Protein AF-A0A8X6R922-F1 (afdb_monomer_lite)

Sequence (123 aa):
MHTAQLYESSEEYCKTNGVACSQNCFAPPRYARPYTFRTTRELIDSFGCKVLDHAPYRPDLAPSDFHFFWYLKHSLGGNLSSDNEEVKAVENSWLSNLAADFFEEGFQNLFLRYDKCINKLGN

Radius of gyration: 17.85 Å; chains: 1; bounding box: 44×30×53 Å

Structure (mmCIF, N/CA/C/O backbone):
data_AF-A0A8X6R922-F1
#
_entry.id   AF-A0A8X6R922-F1
#
loop_
_atom_site.group_PDB
_atom_site.id
_atom_site.type_symbol
_atom_site.label_atom_id
_atom_site.label_alt_id
_atom_site.label_comp_id
_atom_site.label_asym_id
_atom_site.label_entity_id
_atom_site.label_seq_id
_atom_site.pdbx_PDB_ins_code
_atom_site.Cartn_x
_atom_site.Cartn_y
_atom_site.Cartn_z
_atom_site.occupancy
_atom_site.B_iso_or_equiv
_atom_site.auth_seq_id
_atom_site.auth_comp_id
_atom_site.auth_asym_id
_atom_site.auth_atom_id
_atom_site.pdbx_PDB_model_num
ATOM 1 N N . MET A 1 1 ? -7.154 -0.406 32.726 1.00 44.41 1 MET A N 1
ATOM 2 C CA . MET A 1 1 ? -5.805 -0.812 33.186 1.00 44.41 1 MET A CA 1
ATOM 3 C C . MET A 1 1 ? -5.100 -1.741 32.196 1.00 44.41 1 MET A C 1
ATOM 5 O O . MET A 1 1 ? -3.911 -1.564 32.012 1.00 44.41 1 MET A O 1
ATOM 9 N N . HIS A 1 2 ? -5.802 -2.635 31.488 1.00 41.88 2 HIS A N 1
ATOM 10 C CA . HIS A 1 2 ? -5.186 -3.563 30.519 1.00 41.88 2 HIS A CA 1
ATOM 11 C C . HIS A 1 2 ? -4.634 -2.916 29.229 1.00 41.88 2 HIS A C 1
ATOM 13 O O . HIS A 1 2 ? -3.730 -3.450 28.599 1.00 41.88 2 HIS A O 1
ATOM 19 N N . THR A 1 3 ? -5.176 -1.768 28.815 1.00 36.41 3 THR A N 1
ATOM 20 C CA . THR A 1 3 ? -4.823 -1.100 27.549 1.00 36.41 3 THR A CA 1
ATOM 21 C C . THR A 1 3 ? -3.500 -0.333 27.604 1.00 36.41 3 THR A C 1
ATOM 23 O O . THR A 1 3 ? -2.819 -0.240 26.591 1.00 36.41 3 THR A O 1
ATOM 26 N N . ALA A 1 4 ? -3.114 0.182 28.775 1.00 43.56 4 ALA A N 1
ATOM 27 C CA . ALA A 1 4 ? -1.860 0.918 28.954 1.00 43.56 4 ALA A CA 1
ATOM 28 C C . ALA A 1 4 ? -0.632 -0.007 28.876 1.00 43.56 4 ALA A C 1
ATOM 30 O O . ALA A 1 4 ? 0.366 0.342 28.260 1.00 43.56 4 ALA A O 1
ATOM 31 N N . GLN A 1 5 ? -0.747 -1.225 29.413 1.00 46.62 5 GLN A N 1
ATOM 32 C CA . GLN A 1 5 ? 0.333 -2.218 29.400 1.00 46.62 5 GLN A CA 1
ATOM 33 C C . GLN A 1 5 ? 0.614 -2.756 27.989 1.00 46.62 5 GLN A C 1
ATOM 35 O O . GLN A 1 5 ? 1.761 -2.999 27.627 1.00 46.62 5 GLN A O 1
ATOM 40 N N . LEU A 1 6 ? -0.432 -2.912 27.170 1.00 50.19 6 LEU A N 1
ATOM 41 C CA . LEU A 1 6 ? -0.283 -3.309 25.766 1.00 50.19 6 LEU A CA 1
ATOM 42 C C . LEU A 1 6 ? 0.380 -2.203 24.937 1.00 50.19 6 LEU A C 1
ATOM 44 O O . LEU A 1 6 ? 1.207 -2.491 24.079 1.00 50.19 6 LEU A O 1
ATOM 48 N N . TYR A 1 7 ? 0.059 -0.941 25.230 1.00 53.19 7 TYR A N 1
ATOM 49 C CA . TYR A 1 7 ? 0.670 0.210 24.574 1.00 53.19 7 TYR A CA 1
ATOM 50 C C . TYR A 1 7 ? 2.177 0.306 24.877 1.00 53.19 7 TYR A C 1
ATOM 52 O O . TYR A 1 7 ? 2.981 0.409 23.951 1.00 53.19 7 TYR A O 1
ATOM 60 N N . GLU A 1 8 ? 2.578 0.165 26.144 1.00 58.38 8 GLU A N 1
ATOM 61 C CA . GLU A 1 8 ? 3.995 0.149 26.546 1.00 58.38 8 GLU A CA 1
ATOM 62 C C . GLU A 1 8 ? 4.766 -1.024 25.921 1.00 58.38 8 GLU A C 1
ATOM 64 O O . GLU A 1 8 ? 5.859 -0.828 25.388 1.00 58.38 8 GLU A O 1
ATOM 69 N N . SER A 1 9 ? 4.164 -2.220 25.887 1.00 59.34 9 SER A N 1
ATOM 70 C CA . SER A 1 9 ? 4.760 -3.397 25.240 1.00 59.34 9 SER A CA 1
ATOM 71 C C . SER A 1 9 ? 4.923 -3.223 23.726 1.00 59.34 9 SER A C 1
ATOM 73 O O . SER A 1 9 ? 5.902 -3.717 23.165 1.00 59.34 9 SER A O 1
ATOM 75 N N . SER A 1 10 ? 3.993 -2.524 23.065 1.00 56.06 10 SER A N 1
ATOM 76 C CA . SER A 1 10 ? 4.071 -2.246 21.627 1.00 56.06 10 SER A CA 1
ATOM 77 C C . SER A 1 10 ? 5.199 -1.269 21.295 1.00 56.06 10 SER A C 1
ATOM 79 O O . SER A 1 10 ? 5.987 -1.521 20.385 1.00 56.06 10 SER A O 1
ATOM 81 N N . GLU A 1 11 ? 5.356 -0.199 22.083 1.00 60.50 11 GLU A N 1
ATOM 82 C CA . GLU A 1 11 ? 6.442 0.762 21.895 1.00 60.50 11 GLU A CA 1
ATOM 83 C C . GLU A 1 11 ? 7.815 0.123 22.112 1.00 60.50 11 GLU A C 1
ATOM 85 O O . GLU A 1 11 ? 8.757 0.422 21.377 1.00 60.50 11 GLU A O 1
ATOM 90 N N . GLU A 1 12 ? 7.948 -0.743 23.116 1.00 66.19 12 GLU A N 1
ATOM 91 C CA . GLU A 1 12 ? 9.193 -1.458 23.397 1.00 66.19 12 GLU A CA 1
ATOM 92 C C . GLU A 1 12 ? 9.537 -2.463 22.286 1.00 66.19 12 GLU A C 1
ATOM 94 O O . GLU A 1 12 ? 10.684 -2.519 21.831 1.00 66.19 12 GLU A O 1
ATOM 99 N N . TYR A 1 13 ? 8.543 -3.183 21.757 1.00 61.97 13 TYR A N 1
ATOM 100 C CA . TYR A 1 13 ? 8.715 -4.050 20.589 1.00 61.97 13 TYR A CA 1
ATOM 101 C C . TYR A 1 13 ? 9.156 -3.259 19.345 1.00 61.97 13 TYR A C 1
ATOM 103 O O . TYR A 1 13 ? 10.089 -3.653 18.639 1.00 61.97 13 TYR A O 1
ATOM 111 N N . CYS A 1 14 ? 8.524 -2.113 19.091 1.00 61.75 14 CYS A N 1
ATOM 112 C CA . CYS A 1 14 ? 8.869 -1.231 17.980 1.00 61.75 14 CYS A CA 1
ATOM 113 C C . CYS A 1 14 ? 10.302 -0.688 18.092 1.00 61.75 14 CYS A C 1
ATOM 115 O O . CYS A 1 14 ? 11.049 -0.699 17.112 1.00 61.75 14 CYS A O 1
ATOM 117 N N . LYS A 1 15 ? 10.715 -0.277 19.300 1.00 65.00 15 LYS A N 1
ATOM 118 C CA . LYS A 1 15 ? 12.076 0.203 19.594 1.00 65.00 15 LYS A CA 1
ATOM 119 C C . LYS A 1 15 ? 13.126 -0.898 19.414 1.00 65.00 15 LYS A C 1
ATOM 121 O O . LYS A 1 15 ? 14.189 -0.630 18.862 1.00 65.00 15 LYS A O 1
ATOM 126 N N . THR A 1 16 ? 12.833 -2.126 19.843 1.00 66.31 16 THR A N 1
ATOM 127 C CA . THR A 1 16 ? 13.770 -3.264 19.760 1.00 66.31 16 THR A CA 1
ATOM 128 C C . THR A 1 16 ? 13.924 -3.826 18.347 1.00 66.31 16 THR A C 1
ATOM 130 O O . THR A 1 16 ? 15.011 -4.276 17.996 1.00 66.31 16 THR A O 1
ATOM 133 N N . ASN A 1 17 ? 12.878 -3.758 17.518 1.00 63.06 17 ASN A N 1
ATOM 134 C CA . ASN A 1 17 ? 12.890 -4.294 16.151 1.00 63.06 17 ASN A CA 1
ATOM 135 C C . ASN A 1 17 ? 13.058 -3.218 15.063 1.00 63.06 17 ASN A C 1
ATOM 137 O O . ASN A 1 17 ? 12.989 -3.532 13.877 1.00 63.06 17 ASN A O 1
ATOM 141 N N . GLY A 1 18 ? 13.278 -1.954 15.445 1.00 55.25 18 GLY A N 1
ATOM 142 C CA . GLY A 1 18 ? 13.524 -0.852 14.507 1.00 55.25 18 GLY A CA 1
ATOM 143 C C . GLY A 1 18 ? 12.347 -0.549 13.574 1.00 55.25 18 GLY A C 1
ATOM 144 O O . GLY A 1 18 ? 12.552 -0.042 12.474 1.00 55.25 18 GLY A O 1
ATOM 145 N N . VAL A 1 19 ? 11.120 -0.871 13.990 1.00 58.75 19 VAL A N 1
ATOM 146 C CA . VAL A 1 19 ? 9.895 -0.650 13.209 1.00 58.75 19 VAL A CA 1
ATOM 147 C C . VAL A 1 19 ? 9.127 0.549 13.752 1.00 58.75 19 VAL A C 1
ATOM 149 O O . VAL A 1 19 ? 9.028 0.754 14.961 1.00 58.75 19 VAL A O 1
ATOM 152 N N . ALA A 1 20 ? 8.589 1.374 12.852 1.00 55.50 20 ALA A N 1
ATOM 153 C CA . ALA A 1 20 ? 7.820 2.552 13.231 1.00 55.50 20 ALA A CA 1
ATOM 154 C C . ALA A 1 20 ? 6.524 2.135 13.945 1.00 55.50 20 ALA A C 1
ATOM 156 O O . ALA A 1 20 ? 5.660 1.486 13.355 1.00 55.50 20 ALA A O 1
ATOM 157 N N . CYS A 1 21 ? 6.376 2.536 15.209 1.00 51.59 21 CYS A N 1
ATOM 158 C CA . CYS A 1 21 ? 5.135 2.341 15.952 1.00 51.59 21 CYS A CA 1
ATOM 159 C C . CYS A 1 21 ? 4.098 3.365 15.481 1.00 51.59 21 CYS A C 1
ATOM 161 O O . CYS A 1 21 ? 4.031 4.489 15.977 1.00 51.59 21 CYS A O 1
ATOM 163 N N . SER A 1 22 ? 3.304 2.994 14.477 1.00 56.62 22 SER A N 1
ATOM 164 C CA . SER A 1 22 ? 2.110 3.753 14.116 1.00 56.62 22 SER A CA 1
ATOM 165 C C . SER A 1 22 ? 1.003 3.430 15.111 1.00 56.62 22 SER A C 1
ATOM 167 O O . SER A 1 22 ? 0.507 2.307 15.158 1.00 56.62 22 SER A O 1
ATOM 169 N N . GLN A 1 23 ? 0.563 4.435 15.865 1.00 54.53 23 GLN A N 1
ATOM 170 C CA . GLN A 1 23 ? -0.535 4.310 16.831 1.00 54.53 23 GLN A CA 1
ATOM 171 C C . GLN A 1 23 ? -1.904 4.044 16.168 1.00 54.53 23 GLN A C 1
ATOM 173 O O . GLN A 1 23 ? -2.892 3.865 16.871 1.00 54.53 23 GLN A O 1
ATOM 178 N N . ASN A 1 24 ? -1.974 3.996 14.830 1.00 53.94 24 ASN A N 1
ATOM 179 C CA . ASN A 1 24 ? -3.195 3.788 14.048 1.00 53.94 24 ASN A CA 1
ATOM 180 C C . ASN A 1 24 ? -2.950 2.875 12.834 1.00 53.94 24 ASN A C 1
ATOM 182 O O . ASN A 1 24 ? -3.336 3.182 11.705 1.00 53.94 24 ASN A O 1
ATOM 186 N N . CYS A 1 25 ? -2.294 1.739 13.053 1.00 59.03 25 CYS A N 1
ATOM 187 C CA . CYS A 1 25 ? -2.210 0.695 12.040 1.00 59.03 25 CYS A CA 1
ATOM 188 C C . CYS A 1 25 ? -3.590 0.045 11.826 1.00 59.03 25 CYS A C 1
ATOM 190 O O . CYS A 1 25 ? -4.201 -0.461 12.770 1.00 59.03 25 CYS A O 1
ATOM 192 N N . PHE A 1 26 ? -4.074 0.034 10.582 1.00 61.16 26 PHE A N 1
ATOM 193 C CA . PHE A 1 26 ? -5.214 -0.784 10.176 1.00 61.16 26 PHE A CA 1
ATOM 194 C C . PHE A 1 26 ? -4.706 -2.011 9.430 1.00 61.16 26 PHE A C 1
ATOM 196 O O . PHE A 1 26 ? -4.117 -1.898 8.357 1.00 61.16 26 PHE A O 1
ATOM 203 N N . ALA A 1 27 ? -4.918 -3.187 10.013 1.00 60.25 27 ALA A N 1
ATOM 204 C CA . ALA A 1 27 ? -4.530 -4.436 9.379 1.00 60.25 27 ALA A CA 1
ATOM 205 C C . ALA A 1 27 ? -5.616 -4.890 8.389 1.00 60.25 27 ALA A C 1
ATOM 207 O O . ALA A 1 27 ? -6.814 -4.767 8.695 1.00 60.25 27 ALA A O 1
ATOM 208 N N . PRO A 1 28 ? -5.220 -5.444 7.225 1.00 59.25 28 PRO A N 1
ATOM 209 C CA . PRO A 1 28 ? -6.165 -6.012 6.289 1.00 59.25 28 PRO A CA 1
ATOM 210 C C . PRO A 1 28 ? -6.939 -7.180 6.932 1.00 59.25 28 PRO A C 1
ATOM 212 O O . PRO A 1 28 ? -6.484 -7.817 7.889 1.00 59.25 28 PRO A O 1
ATOM 215 N N . PRO A 1 29 ? -8.146 -7.447 6.434 1.00 58.59 29 PRO A N 1
ATOM 216 C CA . PRO A 1 29 ? -9.114 -8.285 7.123 1.00 58.59 29 PRO A CA 1
ATOM 217 C C . PRO A 1 29 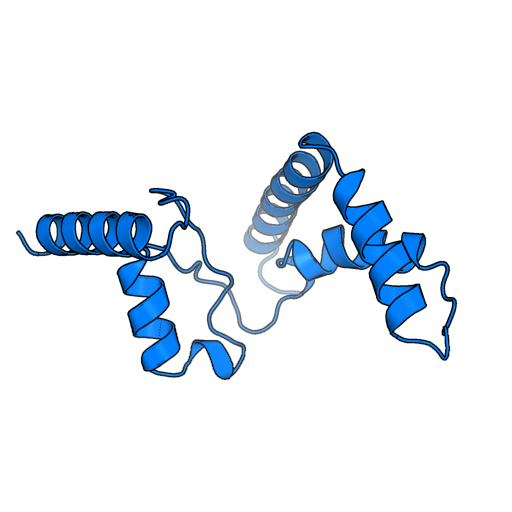? -8.774 -9.787 7.138 1.00 58.59 29 PRO A C 1
ATOM 219 O O . PRO A 1 29 ? -8.143 -10.346 6.241 1.00 58.59 29 PRO A O 1
ATOM 222 N N . ARG A 1 30 ? -9.258 -10.462 8.190 1.00 59.06 30 ARG A N 1
ATOM 223 C CA . ARG A 1 30 ? -8.860 -11.803 8.679 1.00 59.06 30 ARG A CA 1
ATOM 224 C C . ARG A 1 30 ? -9.335 -13.016 7.854 1.00 59.06 30 ARG A C 1
ATOM 226 O O . ARG A 1 30 ? -9.532 -14.091 8.416 1.00 59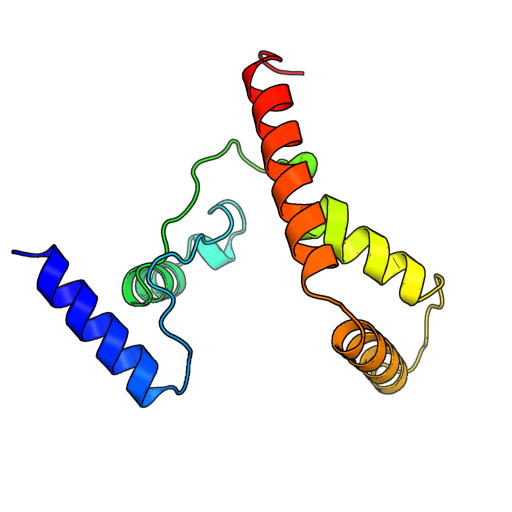.06 30 ARG A O 1
ATOM 233 N N . TYR A 1 31 ? -9.516 -12.889 6.542 1.00 59.91 31 TYR A N 1
ATOM 234 C CA . TYR A 1 31 ? -10.102 -13.973 5.729 1.00 59.91 31 TYR A CA 1
ATOM 235 C C . TYR A 1 31 ? -9.078 -14.866 5.030 1.00 59.91 31 TYR A C 1
ATOM 237 O O . TYR A 1 31 ? -9.398 -15.995 4.659 1.00 59.91 31 TYR A O 1
ATOM 245 N N . ALA A 1 32 ? -7.831 -14.414 4.901 1.00 61.88 32 ALA A N 1
ATOM 246 C CA . ALA A 1 32 ? -6.748 -15.271 4.443 1.00 61.88 32 ALA A CA 1
ATOM 247 C C . ALA A 1 32 ? -6.223 -16.129 5.607 1.00 61.88 32 ALA A C 1
ATOM 249 O O . ALA A 1 32 ? -5.968 -15.630 6.705 1.00 61.88 32 ALA A O 1
ATOM 250 N N . ARG A 1 33 ? -6.030 -17.434 5.359 1.00 63.59 33 ARG A N 1
ATOM 251 C CA . ARG A 1 33 ? -5.603 -18.425 6.369 1.00 63.59 33 ARG A CA 1
ATOM 252 C C . ARG A 1 33 ? -4.409 -17.989 7.240 1.00 63.59 33 ARG A C 1
ATOM 254 O O . ARG A 1 33 ? -4.493 -18.225 8.447 1.00 63.59 33 ARG A O 1
ATOM 261 N N . PRO A 1 34 ? -3.364 -17.312 6.720 1.00 63.28 34 PRO A N 1
ATOM 262 C CA . PRO A 1 34 ? -2.254 -16.840 7.550 1.00 63.28 34 PRO A CA 1
ATOM 263 C C . PRO A 1 34 ? -2.700 -15.913 8.693 1.00 63.28 34 PRO A C 1
ATOM 265 O O . PRO A 1 34 ? -2.219 -16.046 9.810 1.00 63.28 34 PRO A O 1
ATOM 268 N N . TYR A 1 35 ? -3.706 -15.059 8.474 1.00 62.66 35 TYR A N 1
ATOM 269 C CA . TYR A 1 35 ? -4.216 -14.102 9.471 1.00 62.66 35 TYR A CA 1
ATOM 270 C C . TYR A 1 35 ? -5.116 -14.731 10.546 1.00 62.66 35 TYR A C 1
ATOM 272 O O . TYR A 1 35 ? -5.485 -14.084 11.531 1.00 62.66 35 TYR A O 1
ATOM 280 N N . THR A 1 36 ? -5.497 -15.997 10.372 1.00 66.75 36 THR A N 1
ATOM 281 C CA . THR A 1 36 ? -6.271 -16.746 11.375 1.00 66.75 36 THR A CA 1
ATOM 282 C C . THR A 1 36 ? -5.384 -17.487 12.371 1.00 66.75 36 THR A C 1
ATOM 284 O O . THR A 1 36 ? -5.877 -17.928 13.411 1.00 66.75 36 THR A O 1
ATOM 287 N N . PHE A 1 37 ? -4.084 -17.593 12.081 1.00 79.62 37 PHE A N 1
ATOM 288 C CA . PHE A 1 37 ? -3.128 -18.282 12.930 1.00 79.62 37 PHE A CA 1
ATOM 289 C C . PHE A 1 37 ? -2.825 -17.474 14.199 1.00 79.62 37 PHE A C 1
ATOM 291 O O . PHE A 1 37 ? -2.794 -16.243 14.184 1.00 79.62 37 PHE A O 1
ATOM 298 N N . ARG A 1 38 ? -2.626 -18.176 15.321 1.00 79.06 38 ARG A N 1
ATOM 299 C CA . ARG A 1 38 ? -2.485 -17.551 16.648 1.00 79.06 38 ARG A CA 1
ATOM 300 C C . ARG A 1 38 ? -1.305 -16.591 16.719 1.00 79.06 38 ARG A C 1
ATOM 302 O O . ARG A 1 38 ? -1.500 -15.465 17.154 1.00 79.06 38 ARG A O 1
ATOM 309 N N . THR A 1 39 ? -0.139 -16.990 16.214 1.00 82.38 39 THR A N 1
ATOM 310 C CA . THR A 1 39 ? 1.057 -16.137 16.291 1.00 82.38 39 THR A CA 1
ATOM 311 C C . THR A 1 39 ? 0.899 -14.862 15.468 1.00 82.38 39 THR A C 1
ATOM 313 O O . THR A 1 39 ? 1.336 -13.798 15.886 1.00 82.38 39 THR A O 1
ATOM 316 N N . THR A 1 40 ? 0.207 -14.927 14.327 1.00 79.38 40 THR A N 1
ATOM 317 C CA . THR A 1 40 ? -0.100 -13.741 13.520 1.00 79.38 40 THR A CA 1
ATOM 318 C C . THR A 1 40 ? -1.063 -12.804 14.245 1.00 79.38 40 THR A C 1
ATOM 320 O O . THR A 1 40 ? -0.897 -11.593 14.164 1.00 79.38 40 THR A O 1
ATOM 323 N N . ARG A 1 41 ? -2.041 -13.336 14.992 1.00 77.12 41 ARG A N 1
ATOM 324 C CA . ARG A 1 41 ? -2.941 -12.514 15.821 1.00 77.12 41 ARG A CA 1
ATOM 325 C C . ARG A 1 41 ? -2.206 -11.847 16.973 1.00 77.12 41 ARG A C 1
ATOM 327 O O . ARG A 1 41 ? -2.348 -10.647 17.142 1.00 77.12 41 ARG A O 1
ATOM 334 N N . GLU A 1 42 ? -1.394 -12.607 17.701 1.00 83.75 42 GLU A N 1
ATOM 335 C CA . GLU A 1 42 ? -0.572 -12.088 18.799 1.00 83.75 42 GLU A CA 1
ATOM 336 C C . GLU A 1 42 ? 0.353 -10.969 18.313 1.00 83.75 42 GLU A C 1
ATOM 338 O O . GLU A 1 42 ? 0.482 -9.944 18.973 1.00 83.75 42 GLU A O 1
ATOM 343 N N . LEU A 1 43 ? 0.926 -11.123 17.116 1.00 82.44 43 LEU A N 1
ATOM 344 C CA . LEU A 1 43 ? 1.762 -10.102 16.503 1.00 82.44 43 LEU A CA 1
ATOM 345 C C . LEU A 1 43 ? 0.958 -8.843 16.131 1.00 82.44 43 LEU A C 1
ATOM 347 O O . LEU A 1 43 ? 1.365 -7.738 16.475 1.00 82.44 43 LEU A O 1
ATOM 351 N N . ILE A 1 44 ? -0.202 -8.989 15.483 1.00 79.19 44 ILE A N 1
ATOM 352 C CA . ILE A 1 44 ? -1.091 -7.860 15.138 1.00 79.19 44 ILE A CA 1
ATOM 353 C C . ILE A 1 44 ? -1.527 -7.102 16.397 1.00 79.19 44 ILE A C 1
ATOM 355 O O . ILE A 1 44 ? -1.490 -5.870 16.414 1.00 79.19 44 ILE A O 1
ATOM 359 N N . ASP A 1 45 ? -1.888 -7.834 17.451 1.00 79.31 45 ASP A N 1
ATOM 360 C CA . ASP A 1 45 ? -2.283 -7.264 18.737 1.00 79.31 45 ASP A CA 1
ATOM 361 C C . ASP A 1 45 ? -1.093 -6.565 19.420 1.00 79.31 45 ASP A C 1
ATOM 363 O O . ASP A 1 45 ? -1.261 -5.470 19.956 1.00 79.31 45 ASP A O 1
ATOM 367 N N . SER A 1 46 ? 0.120 -7.131 19.336 1.00 79.06 46 SER A N 1
ATOM 368 C CA . SER A 1 46 ? 1.340 -6.506 19.875 1.00 79.06 46 SER A CA 1
ATOM 369 C C . SER A 1 46 ? 1.724 -5.209 19.168 1.00 79.06 46 SER A C 1
ATOM 371 O O . SER A 1 46 ? 2.300 -4.329 19.793 1.00 79.06 46 SER A O 1
ATOM 373 N N . PHE A 1 47 ? 1.364 -5.053 17.891 1.00 76.25 47 PHE A N 1
ATOM 374 C CA . PHE A 1 47 ? 1.551 -3.805 17.150 1.00 76.25 47 PHE A CA 1
ATOM 375 C C . PHE A 1 47 ? 0.444 -2.776 17.420 1.00 76.25 47 PHE A C 1
ATOM 377 O O . PHE A 1 47 ? 0.493 -1.670 16.887 1.00 76.25 47 PHE A O 1
ATOM 384 N N . GLY A 1 48 ? -0.586 -3.133 18.196 1.00 77.31 48 GLY A N 1
ATOM 385 C CA . GLY A 1 48 ? -1.755 -2.281 18.416 1.00 77.31 48 GLY A CA 1
ATOM 386 C C . GLY A 1 48 ? -2.591 -2.050 17.150 1.00 77.31 48 GLY A C 1
ATOM 387 O O . GLY A 1 48 ? -3.390 -1.112 17.103 1.00 77.31 48 GLY A O 1
ATOM 388 N N . CYS A 1 49 ? -2.422 -2.881 16.115 1.00 76.50 49 CYS A N 1
ATOM 389 C CA . CYS A 1 49 ? -3.131 -2.732 14.850 1.00 76.50 49 CYS A CA 1
ATOM 390 C C . CYS A 1 49 ? -4.617 -3.092 15.017 1.00 76.50 49 CYS A C 1
ATOM 392 O O . CYS A 1 49 ? -4.971 -4.195 15.437 1.00 76.50 49 CYS A O 1
ATOM 394 N N . LYS A 1 50 ? -5.518 -2.194 14.606 1.00 76.75 50 LYS A N 1
ATOM 395 C CA . LYS A 1 50 ? -6.954 -2.490 14.545 1.00 76.75 50 LYS A CA 1
ATOM 396 C C . LYS A 1 50 ? -7.256 -3.262 13.269 1.00 76.75 50 LYS A C 1
ATOM 398 O O . LYS A 1 50 ? -6.972 -2.804 12.166 1.00 76.75 50 LYS A O 1
ATOM 403 N N . VAL A 1 51 ? -7.867 -4.431 13.407 1.00 71.75 51 VAL A N 1
ATOM 404 C CA . VAL A 1 51 ? -8.351 -5.189 12.250 1.00 71.75 51 VAL A CA 1
ATOM 405 C C . VAL A 1 51 ? -9.714 -4.652 11.828 1.00 71.75 51 VAL A C 1
ATOM 407 O O . VAL A 1 51 ? -10.629 -4.589 12.650 1.00 71.75 51 VAL A O 1
ATOM 410 N N . LEU A 1 52 ? -9.853 -4.309 10.548 1.00 70.25 52 LEU A N 1
ATOM 411 C CA . LEU A 1 52 ? -11.136 -3.922 9.963 1.00 70.25 52 LEU A CA 1
ATOM 412 C C . LEU A 1 52 ? -12.051 -5.143 9.809 1.00 70.25 52 LEU A C 1
ATOM 414 O O . LEU A 1 52 ? -11.623 -6.196 9.330 1.00 70.25 52 LEU A O 1
ATOM 418 N N . ASP A 1 53 ? -13.311 -4.995 10.215 1.00 65.69 53 ASP A N 1
ATOM 419 C CA . ASP A 1 53 ? -14.343 -6.013 10.027 1.00 65.69 53 ASP A CA 1
ATOM 420 C C . ASP A 1 53 ? -15.077 -5.752 8.704 1.00 65.69 53 ASP A C 1
ATOM 422 O O . ASP A 1 53 ? -15.601 -4.663 8.476 1.00 65.69 53 ASP A O 1
ATOM 426 N N . HIS A 1 54 ? -15.069 -6.721 7.793 1.00 61.31 54 HIS A N 1
ATOM 427 C CA . HIS A 1 54 ? -15.733 -6.617 6.487 1.00 61.31 54 HIS A CA 1
ATOM 428 C C . HIS A 1 54 ? -16.185 -8.011 6.031 1.00 61.31 54 HIS A C 1
ATOM 430 O O . HIS A 1 54 ? -15.652 -8.994 6.535 1.00 61.31 54 HIS A O 1
ATOM 436 N N . ALA A 1 55 ? -17.106 -8.131 5.073 1.00 61.44 55 ALA A N 1
ATOM 437 C CA . ALA A 1 55 ? -17.553 -9.430 4.555 1.00 61.44 55 ALA A CA 1
ATOM 438 C C . ALA A 1 55 ? -16.395 -10.272 3.956 1.00 61.44 55 ALA A C 1
ATOM 440 O O . ALA A 1 55 ? -15.429 -9.702 3.445 1.00 61.44 55 ALA A O 1
ATOM 441 N N . PRO A 1 56 ? -16.467 -11.618 3.992 1.00 62.91 56 PRO A N 1
ATOM 442 C CA . PRO A 1 56 ? -15.429 -12.476 3.426 1.00 62.91 56 PRO A CA 1
ATOM 443 C C . PRO A 1 56 ? -15.171 -12.197 1.936 1.00 62.91 56 PRO A C 1
ATOM 445 O O . PRO A 1 56 ? -16.087 -12.246 1.123 1.00 62.91 56 PRO A O 1
ATOM 448 N N . TYR A 1 57 ? -13.894 -11.965 1.611 1.00 64.00 57 TYR A N 1
ATOM 449 C CA . TYR A 1 57 ? -13.304 -11.891 0.265 1.00 64.00 57 TYR A CA 1
ATOM 450 C C . TYR A 1 57 ? -13.991 -10.924 -0.719 1.00 64.00 57 TYR A C 1
ATOM 452 O O . TYR A 1 57 ? -14.610 -11.324 -1.704 1.00 64.00 57 TYR A O 1
ATOM 460 N N . ARG A 1 58 ? -13.819 -9.624 -0.460 1.00 69.75 58 ARG A N 1
ATOM 461 C CA . ARG A 1 58 ? -14.243 -8.514 -1.323 1.00 69.75 58 ARG A CA 1
ATOM 462 C C . ARG A 1 58 ? -13.014 -7.791 -1.897 1.00 69.75 58 ARG A C 1
ATOM 464 O O . ARG A 1 58 ? -12.529 -6.844 -1.277 1.00 69.75 58 ARG A O 1
ATOM 471 N N . PRO A 1 59 ? -12.466 -8.239 -3.046 1.00 71.62 59 PRO A N 1
ATOM 472 C CA . PRO A 1 59 ? -11.265 -7.634 -3.642 1.00 71.62 59 PRO A CA 1
ATOM 473 C C . PRO A 1 59 ? -11.487 -6.167 -4.047 1.00 71.62 59 PRO A C 1
ATOM 475 O O . PRO A 1 59 ? -10.557 -5.374 -4.131 1.00 71.62 59 PRO A O 1
ATOM 478 N N . ASP A 1 60 ? -12.742 -5.765 -4.239 1.00 78.69 60 ASP A N 1
ATOM 479 C CA . ASP A 1 60 ? -13.150 -4.382 -4.459 1.00 78.69 60 ASP A CA 1
ATOM 480 C C . ASP A 1 60 ? -12.926 -3.466 -3.247 1.00 78.69 60 ASP A C 1
ATOM 482 O O . ASP A 1 60 ? -12.952 -2.250 -3.429 1.00 78.69 60 ASP A O 1
ATOM 486 N N . LEU A 1 61 ? -12.691 -4.022 -2.052 1.00 80.00 61 LEU A N 1
ATOM 487 C CA . LEU A 1 61 ? -12.416 -3.295 -0.809 1.00 80.00 61 LEU A CA 1
ATOM 488 C C . LEU A 1 61 ? -10.957 -3.382 -0.340 1.00 80.00 61 LEU A C 1
ATOM 490 O O . LEU A 1 61 ? -10.624 -2.822 0.702 1.00 80.00 61 LEU A O 1
ATOM 494 N N . ALA A 1 62 ? -10.081 -4.057 -1.079 1.00 82.88 62 ALA A N 1
ATOM 495 C CA . ALA A 1 62 ? -8.662 -4.128 -0.760 1.00 82.88 62 ALA A CA 1
ATOM 496 C C . ALA A 1 62 ? -7.883 -3.121 -1.627 1.00 82.88 62 ALA A C 1
ATOM 498 O O . ALA A 1 62 ? -7.786 -3.325 -2.838 1.00 82.88 62 ALA A O 1
ATOM 499 N N . PRO A 1 63 ? -7.292 -2.050 -1.052 1.00 83.44 63 PRO A N 1
ATOM 500 C CA . PRO A 1 63 ? -6.480 -1.096 -1.817 1.00 83.44 63 PRO A CA 1
ATOM 501 C C . PRO A 1 63 ? -5.305 -1.753 -2.543 1.00 83.44 63 PRO A C 1
ATOM 503 O O . PRO A 1 63 ? -4.906 -1.290 -3.610 1.00 83.44 63 PRO A O 1
ATOM 506 N N . SER A 1 64 ? -4.780 -2.856 -1.998 1.00 85.12 64 SER A N 1
ATOM 507 C CA . SER A 1 64 ? -3.792 -3.682 -2.690 1.00 85.12 64 SER A CA 1
ATOM 508 C C . SER A 1 64 ? -4.317 -4.160 -4.041 1.00 85.12 64 SER A C 1
ATOM 510 O O . SER A 1 64 ? -3.627 -4.034 -5.044 1.00 85.12 64 SER A O 1
ATOM 512 N N . ASP A 1 65 ? -5.553 -4.649 -4.080 1.00 85.38 65 ASP A N 1
ATOM 513 C CA . ASP A 1 65 ? -6.114 -5.367 -5.221 1.00 85.38 65 ASP A 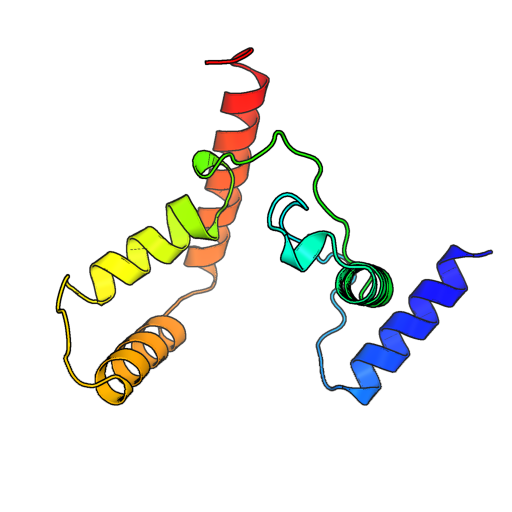CA 1
ATOM 514 C C . ASP A 1 65 ? -6.650 -4.415 -6.292 1.00 85.38 65 ASP A C 1
ATOM 516 O O . ASP A 1 65 ? -6.393 -4.621 -7.478 1.00 85.38 65 ASP A O 1
ATOM 520 N N . PHE A 1 66 ? -7.376 -3.359 -5.902 1.00 85.38 66 PHE A N 1
ATOM 521 C CA . PHE A 1 66 ? -7.988 -2.445 -6.875 1.00 85.38 66 PHE A CA 1
ATOM 522 C C . PHE A 1 66 ? -7.100 -1.266 -7.284 1.00 85.38 66 PHE A C 1
ATOM 524 O O . PHE A 1 66 ? -7.367 -0.667 -8.325 1.00 85.38 66 PHE A O 1
ATOM 531 N N . HIS A 1 67 ? -6.106 -0.896 -6.471 1.00 90.88 67 HIS A N 1
ATOM 532 C CA . HIS A 1 67 ? -5.244 0.261 -6.725 1.00 90.88 67 HIS A CA 1
ATOM 533 C C . HIS A 1 67 ? -3.816 -0.197 -6.992 1.00 90.88 67 HIS A C 1
ATOM 535 O O . HIS A 1 67 ? -3.369 -0.203 -8.135 1.00 90.88 67 HIS A O 1
ATOM 541 N N . PHE A 1 68 ? -3.115 -0.676 -5.967 1.00 91.38 68 PHE A N 1
ATOM 542 C CA . PHE A 1 68 ? -1.679 -0.950 -6.047 1.00 91.38 68 PHE A CA 1
ATOM 543 C C . PHE A 1 68 ? -1.311 -1.990 -7.119 1.00 91.38 68 PHE A C 1
ATOM 545 O O . PHE A 1 68 ? -0.526 -1.694 -8.019 1.00 91.38 68 PHE A O 1
ATOM 552 N N . PHE A 1 69 ? -1.908 -3.186 -7.078 1.00 87.94 69 PHE A N 1
ATOM 553 C CA . PHE A 1 69 ? -1.609 -4.262 -8.027 1.00 87.94 69 PHE A CA 1
ATOM 554 C C . PHE A 1 69 ? -2.068 -3.943 -9.448 1.00 87.94 69 PHE A C 1
ATOM 556 O O . PHE A 1 69 ? -1.479 -4.444 -10.406 1.00 87.94 69 PHE A O 1
ATOM 563 N N . TRP A 1 70 ? -3.082 -3.088 -9.603 1.00 87.75 70 TRP A N 1
ATOM 564 C CA . TRP A 1 70 ? -3.500 -2.616 -10.917 1.00 87.75 70 TRP A CA 1
ATOM 565 C C . TRP A 1 70 ? -2.387 -1.796 -11.579 1.00 87.75 70 TRP A C 1
ATOM 567 O O . TRP A 1 70 ? -1.988 -2.108 -12.700 1.00 87.75 70 TRP A O 1
ATOM 577 N N . TYR A 1 71 ? -1.823 -0.814 -10.868 1.00 90.38 71 TYR A N 1
ATOM 578 C CA . TYR A 1 71 ? -0.714 -0.003 -11.380 1.00 90.38 71 TYR A CA 1
ATOM 579 C C . TYR A 1 71 ? 0.591 -0.797 -11.510 1.00 90.38 71 TYR A C 1
ATOM 581 O O . TYR A 1 71 ? 1.284 -0.642 -12.514 1.00 90.38 71 TYR A O 1
ATOM 589 N N . LEU A 1 72 ? 0.899 -1.688 -10.561 1.00 89.44 72 LEU A N 1
ATOM 590 C CA . LEU A 1 72 ? 2.082 -2.554 -10.637 1.00 89.44 72 LEU A CA 1
ATOM 591 C C . LEU A 1 72 ? 2.036 -3.466 -11.871 1.00 89.44 72 LEU A C 1
ATOM 593 O O . LEU A 1 72 ? 3.026 -3.646 -12.572 1.00 89.44 72 LEU A O 1
ATOM 597 N N . LYS A 1 73 ? 0.866 -4.027 -12.191 1.00 86.62 73 LYS A N 1
ATOM 598 C CA . LYS A 1 73 ? 0.710 -4.847 -13.397 1.00 86.62 73 LYS A CA 1
ATOM 599 C C . LYS A 1 73 ? 0.984 -4.044 -14.671 1.00 86.62 73 LYS A C 1
ATOM 601 O O . LYS A 1 73 ? 1.571 -4.579 -15.611 1.00 86.62 73 LYS A O 1
ATOM 606 N N . HIS A 1 74 ? 0.562 -2.780 -14.705 1.00 85.81 74 HIS A N 1
ATOM 607 C CA . HIS A 1 74 ? 0.844 -1.881 -15.826 1.00 85.81 74 HIS A CA 1
ATOM 608 C C . HIS A 1 74 ? 2.319 -1.496 -15.906 1.00 85.81 74 HIS A C 1
ATOM 610 O O . HIS A 1 74 ? 2.855 -1.454 -17.010 1.00 85.81 74 HIS A O 1
ATOM 616 N N . SER A 1 75 ? 2.996 -1.272 -14.775 1.00 85.06 75 SER A N 1
ATOM 617 C CA . SER A 1 75 ? 4.429 -0.943 -14.770 1.00 85.06 75 SER A CA 1
ATOM 618 C C . SER A 1 75 ? 5.302 -2.114 -15.225 1.00 85.06 75 SER A C 1
ATOM 620 O O . SER A 1 75 ? 6.291 -1.905 -15.922 1.00 85.06 75 SER A O 1
ATOM 622 N N . LEU A 1 76 ? 4.886 -3.347 -14.930 1.00 84.81 76 LEU A N 1
ATOM 623 C CA . LEU A 1 76 ? 5.513 -4.570 -15.443 1.00 84.81 76 LEU A CA 1
ATOM 624 C C . LEU A 1 76 ? 5.241 -4.803 -16.944 1.00 84.81 76 LEU A C 1
ATOM 626 O O . LEU A 1 76 ? 5.841 -5.688 -17.555 1.00 84.81 76 LEU A O 1
ATOM 630 N N . GLY A 1 77 ? 4.331 -4.038 -17.560 1.00 78.44 77 GLY A N 1
ATOM 631 C CA . GLY A 1 77 ? 4.080 -4.055 -19.006 1.00 78.44 77 GLY A CA 1
ATOM 632 C C . GLY A 1 77 ? 3.568 -5.388 -19.564 1.00 78.44 77 GLY A C 1
ATOM 633 O O . GLY A 1 77 ? 3.611 -5.598 -20.772 1.00 78.44 77 GLY A O 1
ATOM 634 N N . GLY A 1 78 ? 3.117 -6.311 -18.708 1.00 68.94 78 GLY A N 1
ATOM 635 C CA . GLY A 1 78 ? 2.755 -7.674 -19.112 1.00 68.94 78 GLY A CA 1
ATOM 636 C C . GLY A 1 78 ? 3.940 -8.541 -19.557 1.00 68.94 78 GLY A C 1
ATOM 637 O O . GLY A 1 78 ? 3.717 -9.622 -20.104 1.00 68.94 78 GLY A O 1
ATOM 638 N N . ASN A 1 79 ? 5.179 -8.098 -19.324 1.00 66.12 79 ASN A N 1
ATOM 639 C CA . ASN A 1 79 ? 6.364 -8.880 -19.645 1.00 66.12 79 ASN A CA 1
ATOM 640 C C . ASN A 1 79 ? 6.527 -10.010 -18.626 1.00 66.12 79 ASN A C 1
ATOM 642 O O . ASN A 1 79 ? 6.685 -9.787 -17.429 1.00 66.12 79 ASN A O 1
ATOM 646 N N . LEU A 1 80 ? 6.479 -11.244 -19.124 1.00 65.44 80 LEU A N 1
ATOM 647 C CA . LEU A 1 80 ? 6.857 -12.436 -18.375 1.00 65.44 80 LEU A CA 1
ATOM 648 C C . LEU A 1 80 ? 8.375 -12.578 -18.478 1.00 65.44 80 LEU A C 1
ATOM 650 O O . LEU A 1 80 ? 8.881 -13.326 -19.316 1.00 65.44 80 LEU A O 1
ATOM 654 N N . SER A 1 81 ? 9.105 -11.808 -17.676 1.00 65.31 81 SER A N 1
ATOM 655 C CA . SER A 1 81 ? 10.553 -11.962 -17.566 1.00 65.31 81 SER A CA 1
ATOM 656 C C . SER A 1 81 ? 10.855 -13.355 -17.011 1.00 65.31 81 SER A C 1
ATOM 658 O O . SER A 1 81 ? 10.277 -13.775 -16.009 1.00 65.31 81 SER A O 1
ATOM 660 N N . SER A 1 82 ? 11.758 -14.093 -17.660 1.00 75.44 82 SER A N 1
ATOM 661 C CA . SER A 1 82 ? 12.222 -15.389 -17.143 1.00 75.44 82 SER A CA 1
ATOM 662 C C . SER A 1 82 ? 13.204 -15.228 -15.975 1.00 75.44 82 SER A C 1
ATOM 664 O O . SER A 1 82 ? 13.498 -16.214 -15.299 1.00 75.44 82 SER A O 1
ATOM 666 N N . ASP A 1 83 ? 13.727 -14.017 -15.764 1.00 85.50 83 ASP A N 1
ATOM 667 C CA . ASP A 1 83 ? 14.663 -13.687 -14.695 1.00 85.50 83 ASP A CA 1
ATOM 668 C C . ASP A 1 83 ? 13.957 -12.932 -13.562 1.00 85.50 83 ASP A C 1
ATOM 670 O O . ASP A 1 83 ? 13.399 -11.849 -13.740 1.00 85.50 83 ASP A O 1
ATOM 674 N N . ASN A 1 84 ? 14.004 -13.518 -12.370 1.00 86.19 84 ASN A N 1
ATOM 675 C CA . ASN A 1 84 ? 13.403 -12.960 -11.168 1.00 86.19 84 ASN A CA 1
ATOM 676 C C . ASN A 1 84 ? 14.141 -11.705 -10.672 1.00 86.19 84 ASN A C 1
ATOM 678 O O . ASN A 1 84 ? 13.525 -10.845 -10.045 1.00 86.19 84 ASN A O 1
ATOM 682 N N . GLU A 1 85 ? 15.445 -11.581 -10.935 1.00 88.94 85 GLU A N 1
ATOM 683 C CA . GLU A 1 85 ? 16.209 -10.404 -10.508 1.00 88.94 85 GLU A CA 1
ATOM 684 C C . GLU A 1 85 ? 15.868 -9.172 -11.354 1.00 88.94 85 GLU A C 1
ATOM 686 O O . GLU A 1 85 ? 15.764 -8.065 -10.824 1.00 88.94 85 GLU A O 1
ATOM 691 N N . GLU A 1 86 ? 15.577 -9.367 -12.641 1.00 85.81 86 GLU A N 1
ATOM 692 C CA . GLU A 1 86 ? 15.063 -8.313 -13.518 1.00 85.81 86 GLU A CA 1
ATOM 693 C C . GLU A 1 86 ? 13.694 -7.805 -13.036 1.00 85.81 86 GLU A C 1
ATOM 695 O O . GLU A 1 86 ? 13.491 -6.596 -12.909 1.00 85.81 86 GLU A O 1
ATOM 700 N N . VAL A 1 87 ? 12.776 -8.716 -12.685 1.00 85.94 87 VAL A N 1
ATOM 701 C CA . VAL A 1 87 ? 11.450 -8.353 -12.147 1.00 85.94 87 VAL A CA 1
ATOM 702 C C . VAL A 1 87 ? 11.585 -7.536 -10.865 1.00 85.94 87 VAL A C 1
ATOM 704 O O . VAL A 1 87 ? 10.972 -6.474 -10.748 1.00 85.94 87 VAL A O 1
ATOM 707 N N . LYS A 1 88 ? 12.431 -7.978 -9.927 1.00 88.56 88 LYS A N 1
ATOM 708 C CA . LYS A 1 88 ? 12.690 -7.240 -8.683 1.00 88.56 88 LYS A CA 1
ATOM 709 C C . LYS A 1 88 ? 13.273 -5.857 -8.944 1.00 88.56 88 LYS A C 1
ATOM 711 O O . LYS A 1 88 ? 12.925 -4.914 -8.240 1.00 88.56 88 LYS A O 1
ATOM 716 N N . ALA A 1 89 ? 14.178 -5.715 -9.910 1.00 89.25 89 ALA A N 1
ATOM 717 C CA . ALA A 1 89 ? 14.768 -4.420 -10.236 1.00 89.25 89 ALA A CA 1
ATOM 718 C C . ALA A 1 89 ? 13.710 -3.436 -10.761 1.00 89.25 89 ALA A C 1
ATOM 720 O O . ALA A 1 89 ? 13.669 -2.287 -10.314 1.00 89.25 89 ALA A O 1
ATOM 721 N N . VAL A 1 90 ? 12.822 -3.895 -11.650 1.00 87.38 90 VAL A N 1
ATOM 722 C CA . VAL A 1 90 ? 11.704 -3.090 -12.169 1.00 87.38 90 VAL A CA 1
ATOM 723 C C . VAL A 1 90 ? 10.723 -2.730 -11.055 1.00 87.38 90 VAL A C 1
ATOM 725 O O . VAL A 1 90 ? 10.357 -1.563 -10.924 1.00 87.38 90 VAL A O 1
ATOM 728 N N . GLU A 1 91 ? 10.338 -3.696 -10.218 1.00 89.06 91 GLU A N 1
ATOM 729 C CA . GLU A 1 91 ? 9.438 -3.469 -9.083 1.00 89.06 91 GLU A CA 1
ATOM 730 C C . GLU A 1 91 ? 10.027 -2.455 -8.097 1.00 89.06 91 GLU A C 1
ATOM 732 O O . GLU A 1 91 ? 9.370 -1.472 -7.765 1.00 89.06 91 GLU A O 1
ATOM 737 N N . ASN A 1 92 ? 11.286 -2.631 -7.687 1.00 91.00 92 ASN A N 1
ATOM 738 C CA . ASN A 1 92 ? 11.960 -1.709 -6.772 1.00 91.00 92 ASN A CA 1
ATOM 739 C C . ASN A 1 92 ? 12.087 -0.303 -7.365 1.00 91.00 92 ASN A C 1
ATOM 741 O O . ASN A 1 92 ? 11.869 0.685 -6.664 1.00 91.00 92 ASN A O 1
ATOM 745 N N . SER A 1 93 ? 12.411 -0.199 -8.658 1.00 91.00 93 SER A N 1
ATOM 746 C CA . SER A 1 93 ? 12.461 1.089 -9.348 1.00 91.00 93 SER A CA 1
ATOM 747 C C . SER A 1 93 ? 11.086 1.758 -9.363 1.00 91.00 93 SER A C 1
ATOM 749 O O . SER A 1 93 ? 10.968 2.928 -9.003 1.00 91.00 93 SER A O 1
ATOM 751 N N . TRP A 1 94 ? 10.027 1.023 -9.700 1.00 91.25 94 TRP A N 1
ATOM 752 C CA . TRP A 1 94 ? 8.665 1.547 -9.684 1.00 91.25 94 TRP A CA 1
ATOM 753 C C . TRP A 1 94 ? 8.234 1.986 -8.278 1.00 91.25 94 TRP A C 1
ATOM 755 O O . TRP A 1 94 ? 7.776 3.115 -8.115 1.00 91.25 94 TRP A O 1
ATOM 765 N N . LEU A 1 95 ? 8.468 1.153 -7.258 1.00 91.19 95 LEU A N 1
ATOM 766 C CA . LEU A 1 95 ? 8.175 1.462 -5.856 1.00 91.19 95 LEU A CA 1
ATOM 767 C C . LEU A 1 95 ? 8.896 2.723 -5.376 1.00 91.19 95 LEU A C 1
ATOM 769 O O . LEU A 1 95 ? 8.293 3.548 -4.694 1.00 91.19 95 LEU A O 1
ATOM 773 N N . SER A 1 96 ? 10.163 2.901 -5.759 1.00 92.25 96 SER A N 1
ATOM 774 C CA . SER A 1 96 ? 10.954 4.078 -5.379 1.00 92.25 96 SER A CA 1
ATOM 775 C C . SER A 1 96 ? 10.440 5.388 -5.987 1.00 92.25 96 SER A C 1
ATOM 777 O O . SER A 1 96 ? 10.734 6.460 -5.465 1.00 92.25 96 SER A O 1
ATOM 779 N N . ASN A 1 97 ? 9.655 5.302 -7.065 1.00 91.50 97 ASN A N 1
ATOM 780 C CA . ASN A 1 97 ? 9.068 6.447 -7.757 1.00 91.50 97 ASN A CA 1
ATOM 781 C C . ASN A 1 97 ? 7.631 6.763 -7.305 1.00 91.50 97 ASN A C 1
ATOM 783 O O . ASN A 1 97 ? 7.044 7.731 -7.793 1.00 91.50 97 ASN A O 1
ATOM 787 N N . LEU A 1 98 ? 7.037 5.972 -6.404 1.00 92.81 98 LEU A N 1
ATOM 788 C CA . LEU A 1 98 ? 5.687 6.239 -5.909 1.00 92.81 98 LEU A CA 1
ATOM 789 C C . LEU A 1 98 ? 5.673 7.453 -4.973 1.00 92.81 98 LEU A C 1
ATOM 791 O O . LEU A 1 98 ? 6.376 7.498 -3.965 1.00 92.81 98 LEU A O 1
ATOM 795 N N . ALA A 1 99 ? 4.821 8.425 -5.294 1.00 93.00 99 ALA A N 1
ATOM 796 C CA . ALA A 1 99 ? 4.572 9.593 -4.457 1.00 93.00 99 ALA A CA 1
ATOM 797 C C . ALA A 1 99 ? 3.530 9.297 -3.364 1.00 93.00 99 ALA A C 1
ATOM 799 O O . ALA A 1 99 ? 2.720 8.381 -3.494 1.00 93.00 99 ALA A O 1
ATOM 800 N N . ALA A 1 100 ? 3.503 10.112 -2.306 1.00 91.88 100 ALA A N 1
ATOM 801 C CA . ALA A 1 100 ? 2.496 10.004 -1.246 1.00 91.88 100 ALA A CA 1
ATOM 802 C C . ALA A 1 100 ? 1.058 10.109 -1.794 1.00 91.88 100 ALA A C 1
ATOM 804 O O . ALA A 1 100 ? 0.194 9.325 -1.398 1.00 91.88 100 ALA A O 1
ATOM 805 N N . ASP A 1 101 ? 0.844 10.992 -2.773 1.00 93.25 101 ASP A N 1
ATOM 806 C CA . ASP A 1 101 ? -0.440 11.221 -3.446 1.00 93.25 101 ASP A CA 1
ATOM 807 C C . ASP A 1 101 ? -1.030 9.936 -4.046 1.00 93.25 101 ASP A C 1
ATOM 809 O O . ASP A 1 101 ? -2.244 9.749 -4.052 1.00 93.25 101 ASP A O 1
ATOM 813 N N . PHE A 1 102 ? -0.179 9.002 -4.488 1.00 92.62 102 PHE A N 1
ATOM 814 C CA . PHE A 1 102 ? -0.619 7.702 -4.991 1.00 92.62 102 PHE A CA 1
ATOM 815 C C . PHE A 1 102 ? -1.361 6.902 -3.916 1.00 92.62 102 PHE A C 1
ATOM 817 O O . PHE A 1 102 ? -2.412 6.316 -4.174 1.00 92.62 102 PHE A O 1
ATOM 824 N N . PHE A 1 103 ? -0.819 6.857 -2.699 1.00 89.62 103 PHE A N 1
ATOM 825 C CA . PHE A 1 103 ? -1.441 6.133 -1.593 1.00 89.62 103 PHE A CA 1
ATOM 826 C C . PHE A 1 103 ? -2.669 6.874 -1.064 1.00 89.62 103 PHE A C 1
ATOM 828 O O . PHE A 1 103 ? -3.652 6.230 -0.692 1.00 89.62 103 PHE A O 1
ATOM 835 N N . GLU A 1 104 ? -2.636 8.208 -1.076 1.00 91.75 104 GLU A N 1
ATOM 836 C CA . GLU A 1 104 ? -3.784 9.032 -0.707 1.00 91.75 104 GLU A CA 1
ATOM 837 C C . GLU A 1 104 ? -4.971 8.796 -1.649 1.00 91.75 104 GLU A C 1
ATOM 839 O O . GLU A 1 104 ? -6.078 8.534 -1.177 1.00 91.75 104 GLU A O 1
ATOM 844 N N . GLU A 1 105 ? -4.746 8.779 -2.964 1.00 93.06 105 GLU A N 1
ATOM 845 C CA . GLU A 1 105 ? -5.780 8.472 -3.958 1.00 93.06 105 GLU A CA 1
ATOM 846 C C . GLU A 1 105 ? -6.395 7.082 -3.717 1.00 93.06 105 GLU A C 1
ATOM 848 O O . GLU A 1 105 ? -7.619 6.918 -3.697 1.00 93.06 105 GLU A O 1
ATOM 853 N N . GLY A 1 106 ? -5.555 6.071 -3.471 1.00 91.06 106 GLY A N 1
ATOM 854 C CA . GLY A 1 106 ? -6.009 4.717 -3.152 1.00 91.06 106 GLY A CA 1
ATOM 855 C C . GLY A 1 106 ? -6.890 4.672 -1.898 1.00 91.06 106 GLY A C 1
ATOM 856 O O . GLY A 1 106 ? -7.905 3.970 -1.869 1.00 91.06 106 GLY A O 1
ATOM 857 N N . PHE A 1 107 ? -6.544 5.459 -0.878 1.00 88.06 107 PHE A N 1
ATOM 858 C CA . PHE A 1 107 ? -7.301 5.556 0.368 1.00 88.06 107 PHE A CA 1
ATOM 859 C C . PHE A 1 107 ? -8.622 6.325 0.200 1.00 88.06 107 PHE A C 1
ATOM 861 O O . PHE A 1 107 ? -9.656 5.902 0.716 1.00 88.06 107 PHE A O 1
ATOM 868 N N . GLN A 1 108 ? -8.643 7.405 -0.582 1.00 90.62 108 GLN A N 1
ATOM 869 C CA . GLN A 1 108 ? -9.878 8.122 -0.916 1.00 90.62 108 GLN A CA 1
ATOM 870 C C . GLN A 1 108 ? -10.845 7.228 -1.709 1.00 90.62 108 GLN A C 1
ATOM 872 O O . GLN A 1 108 ? -12.035 7.139 -1.389 1.00 90.62 108 GLN A O 1
ATOM 877 N N . ASN A 1 109 ? -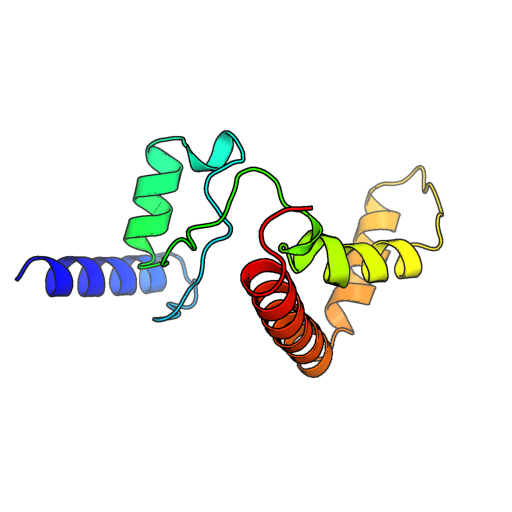10.325 6.481 -2.686 1.00 88.75 109 ASN A N 1
AT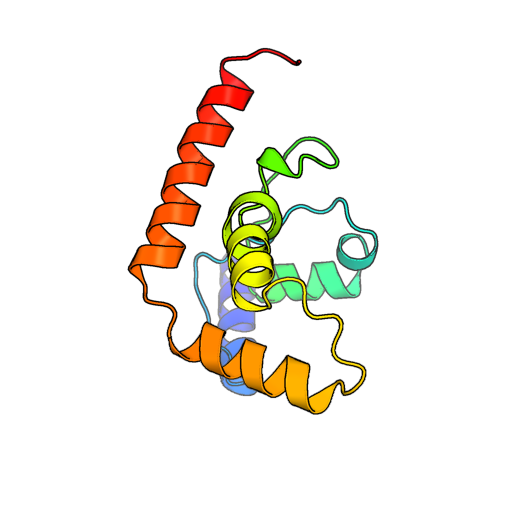OM 878 C CA . ASN A 1 109 ? -11.097 5.501 -3.446 1.00 88.75 109 ASN A CA 1
ATOM 879 C C . ASN A 1 109 ? -11.662 4.384 -2.559 1.00 88.75 109 ASN A C 1
ATOM 881 O O . ASN A 1 109 ? -12.777 3.912 -2.803 1.00 88.75 109 ASN A O 1
ATOM 885 N N . LEU A 1 110 ? -10.935 3.978 -1.513 1.00 87.12 110 LEU A N 1
ATOM 886 C CA . LEU A 1 110 ? -11.419 3.010 -0.532 1.00 87.12 110 LEU A CA 1
ATOM 887 C C . LEU A 1 110 ? -12.691 3.509 0.169 1.00 87.12 110 LEU A C 1
ATOM 889 O O . LEU A 1 110 ? -13.668 2.764 0.238 1.00 87.12 110 LEU A O 1
ATOM 893 N N . PHE A 1 111 ? -12.722 4.762 0.636 1.00 86.31 111 PHE A N 1
ATOM 894 C CA . PHE A 1 111 ? -13.916 5.327 1.278 1.00 86.31 111 PHE A CA 1
ATOM 895 C C . PHE A 1 111 ? -15.124 5.361 0.343 1.00 86.31 111 PHE A C 1
ATOM 897 O O . PHE A 1 111 ? -16.213 4.947 0.739 1.00 86.31 111 PHE A O 1
ATOM 904 N N . LEU A 1 112 ? -14.931 5.777 -0.912 1.00 87.44 112 LEU A N 1
ATOM 905 C CA . LEU A 1 112 ? -15.997 5.788 -1.920 1.00 87.44 112 LEU A CA 1
ATOM 906 C C . LEU A 1 112 ? -16.547 4.379 -2.187 1.00 87.44 112 LEU A C 1
ATOM 908 O O . LEU A 1 112 ? -17.753 4.185 -2.351 1.00 87.44 112 LEU A O 1
ATOM 912 N N . ARG A 1 113 ? -15.666 3.374 -2.221 1.00 86.12 113 ARG A N 1
ATOM 913 C CA . ARG A 1 113 ? -16.048 1.967 -2.405 1.00 86.12 113 ARG A CA 1
ATOM 914 C C . ARG A 1 113 ? -16.792 1.419 -1.192 1.00 86.12 113 ARG A C 1
ATOM 916 O O . ARG A 1 113 ? -17.786 0.720 -1.383 1.00 86.12 113 ARG A O 1
ATOM 923 N N . TYR A 1 114 ? -16.375 1.769 0.026 1.00 82.25 114 TYR A N 1
ATOM 924 C CA . TYR A 1 114 ? -17.105 1.423 1.248 1.00 82.25 114 TYR A CA 1
ATOM 925 C C . TYR A 1 114 ? -18.497 2.047 1.278 1.00 82.25 114 TYR A C 1
ATOM 927 O O . TYR A 1 114 ? -19.463 1.327 1.519 1.00 82.25 114 TYR A O 1
ATOM 935 N N . ASP A 1 115 ? -18.618 3.339 0.974 1.00 84.56 115 ASP A N 1
ATOM 936 C CA . ASP A 1 115 ? -19.911 4.024 0.918 1.00 84.56 115 ASP A CA 1
ATOM 937 C C . ASP A 1 115 ? -20.845 3.352 -0.099 1.00 84.56 115 ASP A C 1
ATOM 939 O O . ASP A 1 115 ? -21.966 2.957 0.224 1.00 84.56 115 ASP A O 1
ATOM 943 N N . LYS A 1 116 ? -20.335 3.068 -1.303 1.00 83.12 116 LYS A N 1
ATOM 944 C CA . LYS A 1 116 ? -21.074 2.321 -2.328 1.00 83.12 116 LYS A CA 1
ATOM 945 C C . LYS A 1 116 ? -21.487 0.924 -1.857 1.00 83.12 116 LYS A C 1
ATOM 947 O O . LYS A 1 116 ? -22.578 0.478 -2.198 1.00 83.12 116 LYS A O 1
ATOM 952 N N . CYS A 1 11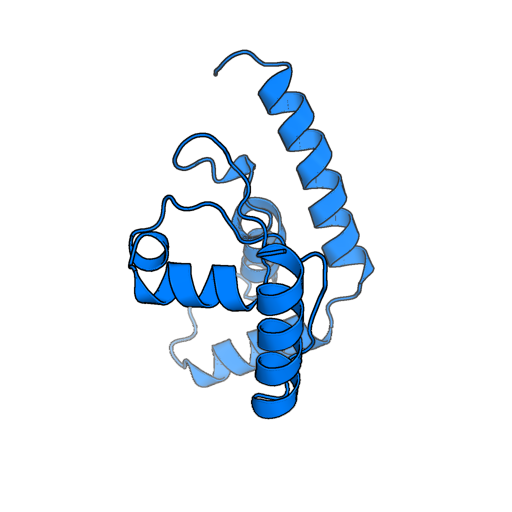7 ? -20.640 0.233 -1.101 1.00 76.75 117 CYS A N 1
ATOM 953 C CA . CYS A 1 117 ? -20.927 -1.094 -0.560 1.00 76.75 117 CYS A CA 1
ATOM 954 C C . CYS A 1 117 ? -21.961 -1.093 0.570 1.00 76.75 117 CYS A C 1
ATOM 956 O O . CYS A 1 117 ? -22.673 -2.078 0.728 1.00 76.75 117 CYS A O 1
ATOM 958 N N . ILE A 1 118 ? -22.012 -0.031 1.373 1.00 74.62 118 ILE A N 1
ATOM 959 C CA . ILE A 1 118 ? -22.985 0.120 2.461 1.00 74.62 118 ILE A CA 1
ATOM 960 C C . ILE A 1 118 ? -24.342 0.536 1.881 1.00 74.62 118 ILE A C 1
ATOM 962 O O . ILE A 1 118 ? -25.371 -0.030 2.240 1.00 74.62 118 ILE A O 1
ATOM 966 N N . ASN A 1 119 ? -24.337 1.476 0.932 1.00 74.94 119 ASN A N 1
ATOM 967 C CA . ASN A 1 119 ? -25.548 2.011 0.308 1.00 74.94 119 ASN A CA 1
ATOM 968 C C . ASN A 1 119 ? -26.180 1.045 -0.706 1.00 74.94 119 ASN A C 1
ATOM 970 O O . ASN A 1 119 ? -27.377 1.125 -0.982 1.00 74.94 119 ASN A O 1
ATOM 974 N N . LYS A 1 120 ? -25.402 0.104 -1.254 1.00 64.44 120 LYS A N 1
ATOM 975 C CA . LYS A 1 120 ? -25.922 -1.024 -2.030 1.00 64.44 120 LYS A CA 1
ATOM 976 C C . LYS A 1 120 ? -25.990 -2.256 -1.134 1.00 64.44 120 LYS A C 1
ATOM 978 O O . LYS A 1 120 ? -25.008 -2.975 -1.004 1.00 64.44 120 LYS A O 1
ATOM 983 N N . LEU A 1 121 ? -27.158 -2.491 -0.536 1.00 52.31 121 LEU A N 1
ATOM 984 C CA . LEU A 1 121 ? -27.540 -3.729 0.159 1.00 52.31 121 LEU A CA 1
ATOM 985 C C . LEU A 1 121 ? -27.346 -4.968 -0.742 1.00 52.31 121 LEU A C 1
ATOM 987 O O . LEU A 1 121 ? -28.307 -5.467 -1.310 1.00 52.31 121 LEU A O 1
ATOM 991 N N . GLY A 1 122 ? -26.109 -5.454 -0.861 1.00 55.88 122 GLY A N 1
ATOM 992 C CA . GLY A 1 122 ? -25.754 -6.717 -1.511 1.00 55.88 122 GLY A CA 1
ATOM 993 C C . GLY A 1 122 ? -26.070 -6.780 -3.008 1.00 55.88 122 GLY A C 1
ATOM 994 O O . GLY A 1 122 ? -27.199 -7.047 -3.399 1.00 55.88 122 GLY A O 1
ATOM 995 N N . ASN A 1 123 ? -25.040 -6.636 -3.840 1.00 43.50 123 ASN A N 1
ATOM 996 C CA . ASN A 1 123 ? -25.006 -7.306 -5.141 1.00 43.50 123 ASN A CA 1
ATOM 997 C C . ASN A 1 123 ? -23.903 -8.356 -5.109 1.00 43.50 123 ASN A C 1
ATOM 999 O O . ASN A 1 123 ? -22.818 -8.016 -4.581 1.00 43.50 123 ASN A O 1
#

Organism: Trichonephila clavipes (NCBI:txid2585209)

Secondary structure (DSSP, 8-state):
-HHHHHHHHHHHHHHHHT----TT-EEPPTTSGGGGSHHHHHHHHHTTPEEPP--S--GGG-HIIIIIHHHHHHHTTT---S-HHHHHHHHHHHHHT--HHHHHHHHHHHHHHHHHHHHS---

pLDDT: mean 74.1, std 14.52, range [36.41, 93.25]

Foldseek 3Di:
DVVVVLVVQLVVVCVVVVHDLDCEAEDEAQQDPVSVDPVNVVVCSSSNYHYDDDDHDDLQLDLCRPQVVVVLCVQCVVDPDPDPVVNVVSSVVVVVPDDPVSVVVSVVSNVVSVVVVVVPPDD

InterPro domains:
  IPR036397 Ribonuclease H superfamily [G3DSA:3.30.420.10] (8-123)
  IPR052709 Transposase-Methyltransferase Hybrid [PTHR46060] (32-122)